Protein AF-A0AA38MMM5-F1 (afdb_monomer_lite)

Sequence (116 aa):
MSHIYIGNVELNVRCEDLVDYLKGRFPNEEVIIKAPPKRENAKSKAFQISVANELYTSLMKEEIWPTSIIIKKFHFLSEKKKETISGGNTQMNKTQQKETALSQFITKTQEASEAN

Radius of gyration: 29.25 Å; chains: 1; bounding box: 35×91×45 Å

pLDDT: mean 70.12, std 17.58, range [37.56, 90.44]

Structure (mmCIF, N/CA/C/O backbone):
data_AF-A0AA38MMM5-F1
#
_entry.id   AF-A0AA38MMM5-F1
#
loop_
_atom_site.group_PDB
_atom_site.id
_atom_site.type_symbol
_atom_site.label_atom_id
_atom_site.label_alt_id
_atom_site.label_comp_id
_atom_site.label_asym_id
_atom_site.label_entity_id
_atom_site.label_seq_id
_atom_site.pdbx_PDB_ins_code
_atom_site.Cartn_x
_atom_site.Cartn_y
_atom_site.Cartn_z
_atom_site.occupancy
_atom_site.B_iso_or_equiv
_atom_site.auth_seq_id
_atom_site.auth_comp_id
_atom_site.auth_asym_id
_atom_site.auth_atom_id
_atom_site.pdbx_PDB_model_num
ATOM 1 N N . MET A 1 1 ? -8.631 13.369 3.833 1.00 69.75 1 MET A N 1
ATOM 2 C CA . MET A 1 1 ? -8.111 12.231 3.066 1.00 69.75 1 MET A CA 1
ATOM 3 C C . MET A 1 1 ? -6.612 12.374 3.077 1.00 69.75 1 MET A C 1
ATOM 5 O O . MET A 1 1 ? -6.107 13.405 2.641 1.00 69.75 1 MET A O 1
ATOM 9 N N . SER A 1 2 ? -5.941 11.412 3.688 1.00 81.19 2 SER A N 1
ATOM 10 C CA . SER A 1 2 ? -4.491 11.412 3.829 1.00 81.19 2 SER A CA 1
ATOM 11 C C . SER A 1 2 ? -3.883 10.562 2.725 1.00 81.19 2 SER A C 1
ATOM 13 O O . SER A 1 2 ? -4.493 9.585 2.289 1.00 81.19 2 SER A O 1
ATOM 15 N N . HIS A 1 3 ? -2.685 10.931 2.276 1.00 84.06 3 HIS A N 1
ATOM 16 C CA . HIS A 1 3 ? -1.968 10.210 1.230 1.00 84.06 3 HIS A CA 1
ATOM 17 C C . HIS A 1 3 ? -0.690 9.586 1.785 1.00 84.06 3 HIS A C 1
ATOM 19 O O . HIS A 1 3 ? 0.069 10.245 2.492 1.00 84.06 3 HIS A O 1
ATOM 25 N N . ILE A 1 4 ? -0.442 8.329 1.427 1.00 84.38 4 ILE A N 1
ATOM 26 C CA . ILE A 1 4 ? 0.778 7.587 1.747 1.00 84.38 4 ILE A CA 1
ATOM 27 C C . ILE A 1 4 ? 1.433 7.175 0.435 1.00 84.38 4 ILE A C 1
ATOM 29 O O . ILE A 1 4 ? 0.761 6.692 -0.476 1.00 84.38 4 ILE A O 1
ATOM 33 N N . TYR A 1 5 ? 2.747 7.359 0.340 1.00 85.50 5 TYR A N 1
ATOM 34 C CA . TYR A 1 5 ? 3.531 6.885 -0.792 1.00 85.50 5 TYR A CA 1
ATOM 35 C C . TYR A 1 5 ? 4.328 5.654 -0.382 1.00 85.50 5 TYR A C 1
ATOM 37 O O . TYR A 1 5 ? 5.239 5.729 0.444 1.00 85.50 5 TYR A O 1
ATOM 45 N N . ILE A 1 6 ? 4.000 4.521 -0.993 1.00 84.69 6 ILE A N 1
ATOM 46 C CA . ILE A 1 6 ? 4.774 3.292 -0.851 1.00 84.69 6 ILE A CA 1
ATOM 47 C C . ILE A 1 6 ? 5.708 3.149 -2.051 1.00 84.69 6 ILE A C 1
ATOM 49 O O . ILE A 1 6 ? 5.311 3.358 -3.197 1.00 84.69 6 ILE A O 1
ATOM 53 N N . GLY A 1 7 ? 6.975 2.857 -1.784 1.00 79.62 7 GLY A N 1
ATOM 54 C CA . GLY A 1 7 ? 8.015 2.648 -2.782 1.00 79.62 7 GLY A CA 1
ATOM 55 C C . GLY A 1 7 ? 8.658 1.275 -2.638 1.00 79.62 7 GLY A C 1
ATOM 56 O O . GLY A 1 7 ? 8.396 0.544 -1.686 1.00 79.62 7 GLY A O 1
ATOM 57 N N . ASN A 1 8 ? 9.534 0.949 -3.588 1.00 77.94 8 ASN A N 1
ATOM 58 C CA . ASN A 1 8 ? 10.228 -0.339 -3.650 1.00 77.94 8 ASN A CA 1
ATOM 59 C C . ASN A 1 8 ? 9.309 -1.554 -3.845 1.00 77.94 8 ASN A C 1
ATOM 61 O O . ASN A 1 8 ? 9.660 -2.669 -3.483 1.00 77.94 8 ASN A O 1
ATOM 65 N N . VAL A 1 9 ? 8.142 -1.347 -4.450 1.00 79.50 9 VAL A N 1
ATOM 66 C CA . VAL A 1 9 ? 7.241 -2.449 -4.777 1.00 79.50 9 VAL A CA 1
ATOM 67 C C . VAL A 1 9 ? 7.715 -3.120 -6.068 1.00 79.50 9 VAL A C 1
ATOM 69 O O . VAL A 1 9 ? 8.155 -2.434 -7.004 1.00 79.50 9 VAL A O 1
ATOM 72 N N . GLU A 1 10 ? 7.642 -4.452 -6.116 1.00 78.81 10 GLU A N 1
ATOM 73 C CA . GLU A 1 10 ? 8.015 -5.235 -7.295 1.00 78.81 10 GLU A CA 1
ATOM 74 C C . GLU A 1 10 ? 7.249 -4.791 -8.555 1.00 78.81 10 GLU A C 1
ATOM 76 O O . GLU A 1 10 ? 6.130 -4.273 -8.509 1.00 78.81 10 GLU A O 1
ATOM 81 N N . LEU A 1 11 ? 7.871 -4.979 -9.722 1.00 76.38 11 LEU A N 1
ATOM 82 C CA . LEU A 1 11 ? 7.337 -4.494 -10.998 1.00 76.38 11 LEU A CA 1
ATOM 83 C C . LEU A 1 11 ? 6.101 -5.269 -11.487 1.00 76.38 11 LEU A C 1
ATOM 85 O O . LEU A 1 11 ? 5.357 -4.751 -12.319 1.00 76.38 11 LEU A O 1
ATOM 89 N N . ASN A 1 12 ? 5.888 -6.489 -11.007 1.00 82.19 12 ASN A N 1
ATOM 90 C CA . ASN A 1 12 ? 4.728 -7.338 -11.302 1.00 82.19 12 ASN A CA 1
ATOM 91 C C . ASN A 1 12 ? 3.490 -6.958 -10.472 1.00 82.19 12 ASN A C 1
ATOM 93 O O . ASN A 1 12 ? 2.379 -7.172 -10.946 1.00 82.19 12 ASN A O 1
ATOM 97 N N . VAL A 1 13 ? 3.666 -6.350 -9.295 1.00 82.44 13 VAL A N 1
ATOM 98 C CA . VAL A 1 13 ? 2.556 -5.951 -8.422 1.00 82.44 13 VAL A CA 1
ATOM 99 C C . VAL A 1 13 ? 1.693 -4.908 -9.124 1.00 82.44 13 VAL A C 1
ATOM 101 O O . VAL A 1 13 ? 2.190 -3.937 -9.728 1.00 82.44 13 VAL A O 1
ATOM 104 N N . ARG A 1 14 ? 0.383 -5.132 -9.056 1.00 85.56 14 ARG A N 1
ATOM 105 C CA . ARG A 1 14 ? -0.652 -4.264 -9.606 1.00 85.56 14 ARG A CA 1
ATOM 106 C C . ARG A 1 14 ? -1.386 -3.525 -8.487 1.00 85.56 14 ARG A C 1
ATOM 108 O O . ARG A 1 14 ? -1.226 -3.822 -7.304 1.00 85.56 14 ARG A O 1
ATOM 115 N N . CYS A 1 15 ? -2.183 -2.528 -8.867 1.00 87.00 15 CYS A N 1
ATOM 116 C CA . CYS A 1 15 ? -2.981 -1.771 -7.904 1.00 87.00 15 CYS A CA 1
ATOM 117 C C . CYS A 1 15 ? -3.991 -2.673 -7.186 1.00 87.00 15 CYS A C 1
ATOM 119 O O . CYS A 1 15 ? -4.203 -2.500 -5.992 1.00 87.00 15 CYS A O 1
ATOM 121 N N . GLU A 1 16 ? -4.587 -3.630 -7.901 1.00 88.81 16 GLU A N 1
ATOM 122 C CA . GLU A 1 16 ? -5.596 -4.554 -7.380 1.00 88.81 16 GLU A CA 1
ATOM 123 C C . GLU A 1 16 ? -5.029 -5.406 -6.245 1.00 88.81 16 GLU A C 1
ATOM 125 O O . GLU A 1 16 ? -5.650 -5.510 -5.195 1.00 88.81 16 GLU A O 1
ATOM 130 N N . ASP A 1 17 ? -3.805 -5.910 -6.407 1.00 88.69 17 ASP A N 1
ATOM 131 C CA . ASP A 1 17 ? -3.168 -6.777 -5.413 1.00 88.69 17 ASP A CA 1
ATOM 132 C C . ASP A 1 17 ? -2.950 -6.026 -4.079 1.00 88.69 17 ASP A C 1
ATOM 134 O O . ASP A 1 17 ? -3.119 -6.579 -2.992 1.00 88.69 17 ASP A O 1
ATOM 138 N N . LEU A 1 18 ? -2.635 -4.725 -4.150 1.00 86.88 18 LEU A N 1
ATOM 139 C CA . LEU A 1 18 ? -2.533 -3.849 -2.978 1.00 86.88 18 LEU A CA 1
ATOM 140 C C . LEU A 1 18 ? -3.903 -3.487 -2.385 1.00 86.88 18 LEU A C 1
ATOM 142 O O . LEU A 1 18 ? -4.016 -3.345 -1.166 1.00 86.88 18 LEU A O 1
ATOM 146 N N . VAL A 1 19 ? -4.935 -3.325 -3.218 1.00 89.31 19 VAL A N 1
ATOM 147 C CA . VAL A 1 19 ? -6.309 -3.088 -2.749 1.00 89.31 19 VAL A CA 1
ATOM 148 C C . VAL A 1 19 ? -6.813 -4.307 -1.986 1.00 89.31 19 VAL A C 1
ATOM 150 O O . VAL A 1 19 ? -7.309 -4.147 -0.874 1.00 89.31 19 VAL A O 1
ATOM 153 N N . ASP A 1 20 ? -6.641 -5.506 -2.537 1.00 90.31 20 ASP A N 1
ATOM 154 C CA . ASP A 1 20 ? -7.069 -6.759 -1.914 1.00 90.31 20 ASP A CA 1
ATOM 155 C C . ASP A 1 20 ? -6.340 -6.995 -0.588 1.00 90.31 20 ASP A C 1
ATOM 157 O O . ASP A 1 20 ? -6.966 -7.322 0.422 1.00 90.31 20 ASP A O 1
ATOM 161 N N . TYR A 1 21 ? -5.032 -6.722 -0.550 1.00 90.06 21 TYR A N 1
ATOM 162 C CA . TYR A 1 21 ? -4.240 -6.780 0.677 1.00 90.06 21 TYR A CA 1
ATOM 163 C C . TYR A 1 21 ? -4.774 -5.850 1.775 1.00 90.06 21 TYR A C 1
ATOM 165 O O . TYR A 1 21 ? -4.923 -6.259 2.930 1.00 90.06 21 TYR A O 1
ATOM 173 N N . LEU A 1 22 ? -5.072 -4.593 1.429 1.00 89.06 22 LEU A N 1
ATOM 174 C CA . LEU A 1 22 ? -5.560 -3.608 2.394 1.00 89.06 22 LEU A CA 1
ATOM 175 C C . LEU A 1 22 ? -7.003 -3.881 2.814 1.00 89.06 22 LEU A C 1
ATOM 177 O O . LEU A 1 22 ? -7.299 -3.783 4.001 1.00 89.06 22 LEU A O 1
ATOM 181 N N . LYS A 1 23 ? -7.872 -4.301 1.891 1.00 89.88 23 LYS A N 1
ATOM 182 C CA . LYS A 1 23 ? -9.245 -4.718 2.207 1.00 89.88 23 LYS A CA 1
ATOM 183 C C . LYS A 1 23 ? -9.288 -5.958 3.095 1.00 89.88 23 LYS A C 1
ATOM 185 O O . LYS A 1 23 ? -10.150 -6.042 3.961 1.00 89.88 23 LYS A O 1
ATOM 190 N N . GLY A 1 24 ? -8.341 -6.885 2.944 1.00 89.12 24 GLY A N 1
ATOM 191 C CA . GLY A 1 24 ? -8.232 -8.053 3.820 1.00 89.12 24 GLY A CA 1
ATOM 192 C C . GLY A 1 24 ? -7.960 -7.699 5.286 1.00 89.12 24 GLY A C 1
ATOM 193 O O . GLY A 1 24 ? -8.327 -8.458 6.178 1.00 89.12 24 GLY A O 1
ATOM 194 N N . ARG A 1 25 ? -7.347 -6.540 5.555 1.00 89.00 25 ARG A N 1
ATOM 195 C CA . ARG A 1 25 ? -7.047 -6.065 6.918 1.00 89.00 25 ARG A CA 1
ATOM 196 C C . ARG A 1 25 ? -7.988 -4.982 7.418 1.00 89.00 25 ARG A C 1
ATOM 198 O O . ARG A 1 25 ? -8.242 -4.907 8.615 1.00 89.00 25 ARG A O 1
ATOM 205 N N . PHE A 1 26 ? -8.496 -4.161 6.510 1.00 89.69 26 PHE A N 1
ATOM 206 C CA . PHE A 1 26 ? -9.378 -3.036 6.789 1.00 89.69 26 PHE A CA 1
ATOM 207 C C . PHE A 1 26 ? -10.613 -3.119 5.878 1.00 89.69 26 PHE A C 1
ATOM 209 O O . PHE A 1 26 ? -10.766 -2.312 4.961 1.00 89.69 26 PHE A O 1
ATOM 216 N N . PRO A 1 27 ? -11.499 -4.111 6.085 1.00 87.50 27 PRO A N 1
ATOM 217 C CA . PRO A 1 27 ? -12.595 -4.406 5.156 1.00 87.50 27 PRO A CA 1
ATOM 218 C C . PRO A 1 27 ? -13.653 -3.301 5.073 1.00 87.50 27 PRO A C 1
ATOM 220 O O . PRO A 1 27 ? -14.345 -3.195 4.064 1.00 87.50 27 PRO A O 1
ATOM 223 N N . ASN A 1 28 ? -13.766 -2.473 6.114 1.00 89.56 28 ASN A N 1
ATOM 224 C CA . ASN A 1 28 ? -14.756 -1.398 6.205 1.00 89.56 28 ASN A CA 1
ATOM 225 C C . ASN A 1 28 ? -14.221 -0.037 5.731 1.00 89.56 28 ASN A C 1
ATOM 227 O O . ASN A 1 28 ? -14.947 0.950 5.782 1.00 89.56 28 ASN A O 1
ATOM 231 N N . GLU A 1 29 ? -12.961 0.030 5.296 1.00 86.88 29 GLU A N 1
ATOM 232 C CA . GLU A 1 29 ? -12.297 1.290 4.971 1.00 86.88 29 GLU A CA 1
ATOM 233 C C . GLU A 1 29 ? -12.284 1.562 3.466 1.00 86.88 29 GLU A C 1
ATOM 235 O O . GLU A 1 29 ? -12.047 0.676 2.639 1.00 86.88 29 GLU A O 1
ATOM 240 N N . GLU A 1 30 ? -12.483 2.828 3.099 1.00 86.75 30 GLU A N 1
ATOM 241 C CA . GLU A 1 30 ? -12.333 3.272 1.717 1.00 86.75 30 GLU A CA 1
ATOM 242 C C . GLU A 1 30 ? -10.849 3.501 1.398 1.00 86.75 30 GLU A C 1
ATOM 244 O O . GLU A 1 30 ? -10.185 4.381 1.956 1.00 86.75 30 GLU A O 1
ATOM 249 N N . VAL A 1 31 ? -10.324 2.702 0.466 1.00 88.31 31 VAL A N 1
ATOM 250 C CA . VAL A 1 31 ? -8.924 2.747 0.036 1.00 88.31 31 VAL A CA 1
ATOM 251 C C . VAL A 1 31 ? -8.859 3.022 -1.461 1.00 88.31 31 VAL A C 1
ATOM 253 O O . VAL A 1 31 ? -9.360 2.241 -2.269 1.00 88.31 31 VAL A O 1
ATOM 256 N N . ILE A 1 32 ? -8.186 4.110 -1.840 1.00 89.31 32 ILE A N 1
ATOM 257 C CA . ILE A 1 32 ? -7.953 4.469 -3.244 1.00 89.31 32 ILE A CA 1
ATOM 258 C C . ILE A 1 32 ? -6.460 4.383 -3.541 1.00 89.31 32 ILE A C 1
ATOM 260 O O . ILE A 1 32 ? -5.669 5.144 -2.983 1.00 89.31 32 ILE A O 1
ATOM 264 N N . ILE A 1 33 ? -6.072 3.503 -4.464 1.00 90.44 33 ILE A N 1
ATOM 265 C CA . ILE A 1 33 ? -4.672 3.306 -4.859 1.00 90.44 33 ILE A CA 1
ATOM 266 C C . ILE A 1 33 ? -4.458 3.810 -6.281 1.00 90.44 33 ILE A C 1
ATOM 268 O O . ILE A 1 33 ? -5.220 3.497 -7.192 1.00 90.44 33 ILE A O 1
ATOM 272 N N . LYS A 1 34 ? -3.398 4.592 -6.475 1.00 89.31 34 LYS A N 1
A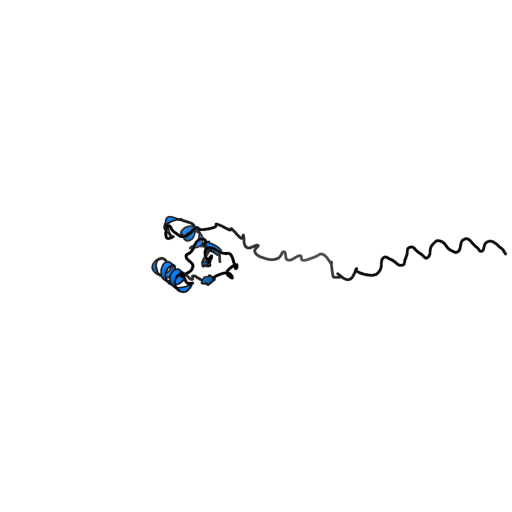TOM 273 C CA . LYS A 1 34 ? -2.964 5.096 -7.778 1.00 89.31 34 LYS A CA 1
ATOM 274 C C . LYS A 1 34 ? -1.504 4.735 -8.003 1.00 89.31 34 LYS A C 1
ATOM 276 O O . LYS A 1 34 ? -0.658 5.018 -7.158 1.00 89.31 34 LYS A O 1
ATOM 281 N N . ALA A 1 35 ? -1.200 4.152 -9.156 1.00 86.19 35 ALA A N 1
ATOM 282 C CA . ALA A 1 35 ? 0.171 3.983 -9.615 1.00 86.19 35 ALA A CA 1
ATOM 283 C C . ALA A 1 35 ? 0.613 5.270 -10.341 1.00 86.19 35 ALA A C 1
ATOM 285 O O . ALA A 1 35 ? 0.100 5.547 -11.428 1.00 86.19 35 ALA A O 1
ATOM 286 N N . PRO A 1 36 ? 1.516 6.092 -9.774 1.00 82.00 36 PRO A N 1
ATOM 287 C CA . PRO A 1 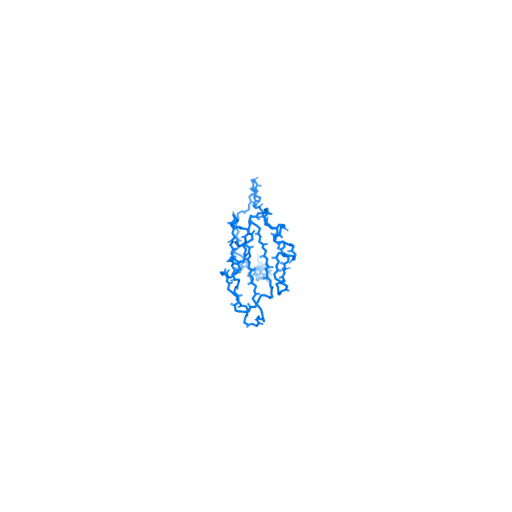36 ? 2.145 7.178 -10.514 1.00 82.00 36 PRO A CA 1
ATOM 288 C C . PRO A 1 36 ? 2.852 6.663 -11.780 1.00 82.00 36 PRO A C 1
ATOM 290 O O . PRO A 1 36 ? 3.282 5.505 -11.824 1.00 82.00 36 PRO A O 1
ATOM 293 N N . PRO A 1 37 ? 3.007 7.518 -12.808 1.00 78.56 37 PRO A N 1
ATOM 294 C CA . PRO A 1 37 ? 3.659 7.136 -14.053 1.00 78.56 37 PRO A CA 1
ATOM 295 C C . PRO A 1 37 ? 5.068 6.605 -13.781 1.00 78.56 37 PRO A C 1
ATOM 297 O O . PRO A 1 37 ? 5.869 7.221 -13.068 1.00 78.56 37 PRO A O 1
ATOM 300 N N . LYS A 1 38 ? 5.366 5.433 -14.351 1.00 70.12 38 LYS A N 1
ATOM 301 C CA . LYS A 1 38 ? 6.680 4.805 -14.231 1.00 70.12 38 LYS A CA 1
ATOM 302 C C . LYS A 1 38 ? 7.714 5.714 -14.897 1.00 70.12 38 LYS A C 1
ATOM 304 O O . LYS A 1 38 ? 7.572 6.067 -16.062 1.00 70.12 38 LYS A O 1
ATOM 309 N N . ARG A 1 39 ? 8.777 6.067 -14.170 1.00 71.62 39 ARG A N 1
ATOM 310 C CA . ARG A 1 39 ? 9.961 6.677 -14.791 1.00 71.62 39 ARG A CA 1
ATOM 311 C C . ARG A 1 39 ? 10.697 5.599 -15.583 1.00 71.62 39 ARG A C 1
ATOM 313 O O . ARG A 1 39 ? 10.852 4.491 -15.075 1.00 71.62 39 ARG A O 1
ATOM 320 N N . GLU A 1 40 ? 11.179 5.929 -16.777 1.00 72.38 40 GLU A N 1
ATOM 321 C CA . GLU A 1 40 ? 11.822 4.985 -17.710 1.00 72.38 40 GLU A CA 1
ATOM 322 C C . GLU A 1 40 ? 12.916 4.126 -17.042 1.00 72.38 40 GLU A C 1
ATOM 324 O O . GLU A 1 40 ? 12.974 2.917 -17.240 1.00 72.38 40 GLU A O 1
ATOM 329 N N . ASN A 1 41 ? 13.679 4.727 -16.121 1.00 76.31 41 ASN A N 1
ATOM 330 C CA . ASN A 1 41 ? 14.800 4.094 -15.414 1.00 76.31 41 ASN A CA 1
ATOM 331 C C . ASN A 1 41 ? 14.461 3.560 -14.006 1.00 76.31 41 ASN A C 1
ATOM 333 O O . ASN A 1 41 ? 15.359 3.296 -13.203 1.00 76.31 41 ASN A O 1
ATOM 337 N N . ALA A 1 42 ? 13.182 3.453 -13.641 1.00 74.75 42 ALA A N 1
ATOM 338 C CA . ALA A 1 42 ? 12.800 3.015 -12.301 1.00 74.75 42 ALA A CA 1
ATOM 339 C C . ALA A 1 42 ? 12.978 1.496 -12.126 1.00 74.75 42 ALA A C 1
ATOM 341 O O . ALA A 1 42 ? 12.322 0.700 -12.801 1.00 74.75 42 ALA A O 1
ATOM 342 N N . LYS A 1 43 ? 13.822 1.102 -11.159 1.00 77.81 43 LYS A N 1
ATOM 343 C CA . LYS A 1 43 ? 14.029 -0.300 -10.742 1.00 77.81 43 LYS A CA 1
ATOM 344 C C . LYS A 1 43 ? 12.857 -0.883 -9.940 1.00 77.81 43 LYS A C 1
ATOM 346 O O . LYS A 1 43 ? 12.796 -2.088 -9.742 1.00 77.81 43 LYS A O 1
ATOM 351 N N . SER A 1 44 ? 11.936 -0.040 -9.482 1.00 75.25 44 SER A N 1
ATOM 352 C CA . SER A 1 44 ? 10.766 -0.432 -8.697 1.00 75.25 44 SER A CA 1
ATOM 353 C C . SER A 1 44 ? 9.579 0.485 -8.981 1.00 75.25 44 SER A C 1
ATOM 355 O O . SER A 1 44 ? 9.739 1.584 -9.525 1.00 75.25 44 SER A O 1
ATOM 357 N N . LYS A 1 45 ? 8.375 0.021 -8.635 1.00 79.75 45 LYS A N 1
ATOM 358 C CA . LYS A 1 45 ? 7.158 0.832 -8.692 1.00 79.75 45 LYS A CA 1
ATOM 359 C C . LYS A 1 45 ? 6.945 1.566 -7.372 1.00 79.75 45 LYS A C 1
ATOM 361 O O . LYS A 1 45 ? 7.386 1.138 -6.303 1.00 79.75 45 LYS A O 1
ATOM 366 N N . ALA A 1 46 ? 6.241 2.683 -7.477 1.00 84.25 46 ALA A N 1
ATOM 367 C CA . ALA A 1 46 ? 5.662 3.372 -6.341 1.00 84.25 46 ALA A CA 1
ATOM 368 C C . ALA A 1 46 ? 4.143 3.385 -6.497 1.00 84.25 46 ALA A C 1
ATOM 370 O O . ALA A 1 46 ? 3.646 3.351 -7.623 1.00 84.25 46 ALA A O 1
ATOM 371 N N . PHE A 1 47 ? 3.430 3.467 -5.379 1.00 87.81 47 PHE A N 1
ATOM 372 C CA . PHE A 1 47 ? 1.984 3.644 -5.342 1.00 87.81 47 PHE A CA 1
ATOM 373 C C . PHE A 1 47 ? 1.631 4.758 -4.362 1.00 87.81 47 PHE A C 1
ATOM 375 O O . PHE A 1 47 ? 2.244 4.899 -3.304 1.00 87.81 47 PHE A O 1
ATOM 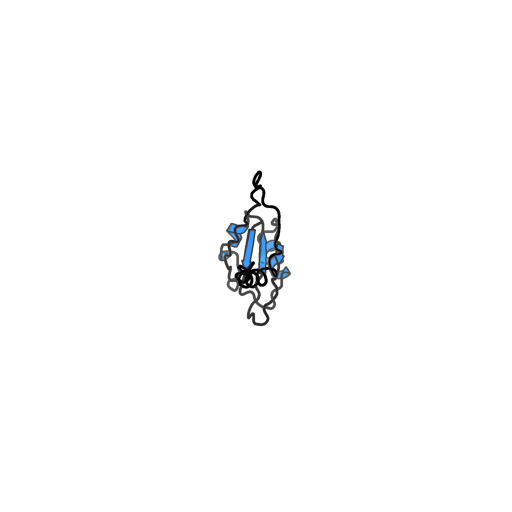382 N N . GLN A 1 48 ? 0.634 5.550 -4.732 1.00 89.50 48 GLN A N 1
ATOM 383 C CA . GLN A 1 48 ? -0.006 6.527 -3.869 1.00 89.50 48 GLN A CA 1
ATOM 384 C C . GLN A 1 48 ? -1.304 5.924 -3.340 1.00 89.50 48 GLN A C 1
ATOM 386 O O . GLN A 1 48 ? -2.182 5.553 -4.117 1.00 89.50 48 GLN A O 1
ATOM 391 N N . ILE A 1 49 ? -1.435 5.859 -2.023 1.00 89.06 49 ILE A N 1
ATOM 392 C CA . ILE A 1 49 ? -2.586 5.289 -1.328 1.00 89.06 49 ILE A CA 1
ATOM 393 C C . ILE A 1 49 ? -3.301 6.426 -0.610 1.00 89.06 49 ILE A C 1
ATOM 395 O O . ILE A 1 49 ? -2.689 7.150 0.170 1.00 89.06 49 ILE A O 1
ATOM 399 N N . SER A 1 50 ? -4.583 6.609 -0.903 1.00 89.38 50 SER A N 1
ATOM 400 C CA . SER A 1 50 ? -5.435 7.624 -0.286 1.00 89.38 50 SER A CA 1
ATOM 401 C C . SER A 1 50 ? -6.429 6.938 0.635 1.00 89.38 50 SER A C 1
ATOM 403 O O . SER A 1 50 ? -7.157 6.052 0.189 1.00 89.38 50 SER A O 1
ATOM 405 N N . VAL A 1 51 ? -6.438 7.348 1.900 1.00 88.38 51 VAL A N 1
ATOM 406 C CA . VAL A 1 51 ? -7.237 6.728 2.965 1.00 88.38 51 VAL A CA 1
ATOM 407 C C . VAL A 1 51 ? -7.898 7.774 3.858 1.00 88.38 51 VAL A C 1
ATOM 409 O O . VAL A 1 51 ? -7.542 8.964 3.835 1.00 88.38 51 VAL A O 1
ATOM 412 N N . ALA A 1 52 ? -8.851 7.324 4.673 1.00 87.38 52 ALA A N 1
ATOM 413 C CA . ALA A 1 52 ? -9.369 8.097 5.792 1.00 87.38 52 ALA A CA 1
ATOM 414 C C . ALA A 1 52 ? -8.239 8.491 6.762 1.00 87.38 52 ALA A C 1
ATOM 416 O O . ALA A 1 52 ? -7.232 7.794 6.911 1.00 87.38 52 ALA A O 1
ATOM 417 N N . ASN A 1 53 ? -8.397 9.635 7.430 1.00 83.94 53 ASN A N 1
ATOM 418 C CA . ASN A 1 53 ? -7.369 10.149 8.338 1.00 83.94 53 ASN A CA 1
ATOM 419 C C . ASN A 1 53 ? -7.137 9.215 9.542 1.00 83.94 53 ASN A C 1
ATOM 421 O O . ASN A 1 53 ? -6.027 9.166 10.060 1.00 83.94 53 ASN A O 1
ATOM 425 N N . GLU A 1 54 ? -8.159 8.467 9.958 1.00 85.25 54 GLU A N 1
ATOM 426 C CA . GLU A 1 54 ? -8.095 7.508 11.069 1.00 85.25 54 GLU A CA 1
ATOM 427 C C . GLU A 1 54 ? -7.183 6.320 10.736 1.00 85.25 54 GLU A C 1
ATOM 429 O O . GLU A 1 54 ? -6.367 5.897 11.556 1.00 85.25 54 GLU A O 1
ATOM 434 N N . LEU A 1 55 ? -7.236 5.848 9.487 1.00 85.56 55 LEU A N 1
ATOM 435 C CA . LEU A 1 55 ? -6.429 4.729 9.010 1.00 85.56 55 LEU A CA 1
ATOM 436 C C . LEU A 1 55 ? -4.969 5.122 8.725 1.00 85.56 55 LEU A C 1
ATOM 438 O O . LEU A 1 55 ? -4.074 4.275 8.751 1.00 85.56 55 LEU A O 1
ATOM 442 N N . TYR A 1 56 ? -4.706 6.410 8.487 1.00 85.44 56 TYR A N 1
ATOM 443 C CA . TYR A 1 56 ? -3.374 6.919 8.154 1.00 85.44 56 TYR A CA 1
ATOM 444 C C . TYR A 1 56 ? -2.314 6.514 9.183 1.00 85.44 56 TYR A C 1
ATOM 446 O O . TYR A 1 56 ? -1.276 5.966 8.818 1.00 85.44 56 TYR A O 1
ATOM 454 N N . THR A 1 57 ? -2.579 6.740 10.471 1.00 84.25 57 THR A N 1
ATOM 455 C CA . THR A 1 57 ? -1.621 6.443 11.546 1.00 84.25 57 THR A CA 1
ATOM 456 C C . THR A 1 57 ? -1.320 4.949 11.633 1.00 84.25 57 THR A C 1
ATOM 458 O O . THR A 1 57 ? -0.174 4.566 11.865 1.00 84.25 57 THR A O 1
ATOM 461 N N . SER A 1 58 ? -2.322 4.101 11.391 1.00 87.50 58 SER A N 1
ATOM 462 C CA . SER A 1 58 ? -2.160 2.646 11.362 1.00 87.50 58 SER A CA 1
ATOM 463 C C . SER A 1 58 ? -1.277 2.212 10.194 1.00 87.50 58 SER A C 1
ATOM 465 O O . SER A 1 58 ? -0.313 1.481 10.391 1.00 87.50 58 SER A O 1
ATOM 467 N N . LEU A 1 59 ? -1.530 2.733 8.991 1.00 85.75 59 LEU A N 1
ATOM 468 C CA . LEU A 1 59 ? -0.740 2.419 7.797 1.00 85.75 59 LEU A CA 1
ATOM 469 C C . LEU A 1 59 ? 0.686 2.982 7.829 1.00 85.75 59 LEU A C 1
ATOM 471 O O . LEU A 1 59 ? 1.506 2.605 7.001 1.00 85.75 59 LEU A O 1
ATOM 475 N N . MET A 1 60 ? 1.014 3.867 8.766 1.00 83.06 60 MET A N 1
ATOM 476 C CA . MET A 1 60 ? 2.374 4.389 8.935 1.00 83.06 60 MET A CA 1
ATOM 477 C C . MET A 1 60 ? 3.278 3.469 9.764 1.00 83.06 60 MET A C 1
ATOM 479 O O . MET A 1 60 ? 4.476 3.752 9.890 1.00 83.06 60 MET A O 1
ATOM 483 N N . LYS A 1 61 ? 2.720 2.394 10.332 1.00 84.69 61 LYS A N 1
ATOM 484 C CA . LYS A 1 61 ? 3.461 1.375 11.073 1.00 84.69 61 LYS A CA 1
ATOM 485 C C . LYS A 1 61 ? 4.002 0.313 10.114 1.00 84.69 61 LYS A C 1
ATOM 487 O O . LYS A 1 61 ? 3.259 -0.223 9.295 1.00 84.69 61 LYS A O 1
ATOM 492 N N . GLU A 1 62 ? 5.290 -0.006 10.226 1.00 78.69 62 GLU A N 1
ATOM 493 C CA . GLU A 1 62 ? 5.973 -0.954 9.327 1.00 78.69 62 GLU A CA 1
ATOM 494 C C . GLU A 1 62 ? 5.402 -2.378 9.411 1.00 78.69 62 GLU A C 1
ATOM 496 O O . GLU A 1 62 ? 5.346 -3.078 8.409 1.00 78.69 62 GLU A O 1
ATOM 501 N N . GLU A 1 63 ? 4.869 -2.765 10.572 1.00 85.00 63 GLU A N 1
ATOM 502 C CA . GLU A 1 63 ? 4.174 -4.040 10.820 1.00 85.00 63 GLU A CA 1
ATOM 503 C C . GLU A 1 63 ? 2.950 -4.284 9.915 1.00 85.00 63 GLU A C 1
ATOM 505 O O . GLU A 1 63 ? 2.545 -5.429 9.703 1.00 85.00 63 GLU A O 1
ATOM 510 N N . ILE A 1 64 ? 2.371 -3.226 9.336 1.00 85.94 64 ILE A N 1
ATOM 511 C CA . ILE A 1 64 ? 1.240 -3.328 8.405 1.00 85.94 64 ILE A CA 1
ATOM 512 C C . ILE A 1 64 ? 1.703 -3.594 6.968 1.00 85.94 64 ILE A C 1
ATOM 514 O O . ILE A 1 64 ? 0.875 -3.779 6.083 1.00 85.94 64 ILE A O 1
ATOM 518 N N . TRP A 1 65 ? 2.997 -3.666 6.678 1.00 85.62 65 TRP A N 1
ATOM 519 C CA . TRP A 1 65 ? 3.465 -3.861 5.307 1.00 85.62 65 TRP A CA 1
ATOM 520 C C . TRP A 1 65 ? 4.314 -5.121 5.173 1.00 85.62 65 TRP A C 1
ATOM 522 O O . TRP A 1 65 ? 4.973 -5.537 6.125 1.00 85.62 65 TRP A O 1
ATOM 532 N N . PRO A 1 66 ? 4.308 -5.769 3.996 1.00 81.81 66 PRO A N 1
ATOM 533 C CA . PRO A 1 66 ? 5.298 -6.787 3.686 1.00 81.81 66 PRO A CA 1
ATOM 534 C C . PRO A 1 66 ? 6.699 -6.174 3.776 1.00 81.81 66 PRO A C 1
ATOM 536 O O . PRO A 1 66 ? 6.899 -5.018 3.400 1.00 81.81 66 PRO A O 1
ATOM 539 N N . THR A 1 67 ? 7.684 -6.962 4.204 1.00 79.38 67 THR A N 1
ATOM 540 C CA . THR A 1 67 ? 9.079 -6.523 4.405 1.00 79.38 67 THR A CA 1
ATOM 541 C C . THR A 1 67 ? 9.746 -5.952 3.151 1.00 79.38 67 THR A C 1
ATOM 543 O O . THR A 1 67 ? 10.736 -5.232 3.250 1.00 79.38 67 THR A O 1
ATOM 546 N N . SER A 1 68 ? 9.212 -6.243 1.965 1.00 73.81 68 SER A N 1
ATOM 547 C CA . SER A 1 68 ? 9.682 -5.708 0.686 1.00 73.81 68 SER A CA 1
ATOM 548 C C . SER A 1 68 ? 9.252 -4.258 0.413 1.00 73.81 68 SER A C 1
ATOM 550 O O . SER A 1 68 ? 9.835 -3.609 -0.459 1.00 73.81 68 SER A O 1
ATOM 552 N N . ILE A 1 69 ? 8.266 -3.723 1.144 1.00 74.31 69 ILE A N 1
ATOM 553 C CA . ILE A 1 69 ? 7.672 -2.406 0.885 1.00 74.31 69 ILE A CA 1
ATOM 554 C C . ILE A 1 69 ? 8.309 -1.336 1.775 1.00 74.31 69 ILE A C 1
ATOM 556 O O . ILE A 1 69 ? 8.288 -1.426 2.998 1.00 74.31 69 ILE A O 1
ATOM 560 N N . ILE A 1 70 ? 8.816 -0.265 1.155 1.00 70.75 70 ILE A N 1
ATOM 561 C CA . ILE A 1 70 ? 9.365 0.892 1.872 1.00 70.75 70 ILE A CA 1
ATOM 562 C C . ILE A 1 70 ? 8.329 2.013 1.874 1.00 70.75 70 ILE A C 1
ATOM 564 O O . ILE A 1 70 ? 7.987 2.569 0.827 1.00 70.75 70 ILE A O 1
ATOM 568 N N . ILE A 1 71 ? 7.866 2.404 3.058 1.00 67.50 71 ILE A N 1
ATOM 569 C CA . ILE A 1 71 ? 6.948 3.533 3.221 1.00 67.50 71 ILE A CA 1
ATOM 570 C C . ILE A 1 71 ? 7.765 4.826 3.202 1.00 67.50 71 ILE A C 1
ATOM 572 O O . ILE A 1 71 ? 8.472 5.148 4.159 1.00 67.50 71 ILE A O 1
ATOM 576 N N . LYS A 1 72 ? 7.664 5.611 2.126 1.00 63.88 72 LYS A N 1
ATOM 577 C CA . LYS A 1 72 ? 8.236 6.960 2.116 1.00 63.88 72 LYS A CA 1
ATOM 578 C C . LYS A 1 72 ? 7.206 7.931 2.675 1.00 63.88 72 LYS A C 1
ATOM 580 O O . LYS A 1 72 ? 6.243 8.308 2.010 1.00 63.88 72 LYS A O 1
ATOM 585 N N . LYS A 1 73 ? 7.433 8.332 3.925 1.00 59.88 73 LYS A N 1
ATOM 586 C CA . LYS A 1 73 ? 6.613 9.296 4.664 1.00 59.88 73 LYS A CA 1
ATOM 587 C C . LYS A 1 73 ? 6.757 10.688 4.045 1.00 59.88 73 LYS A C 1
ATOM 589 O O . LYS A 1 73 ? 7.583 11.482 4.479 1.00 59.88 73 LYS A O 1
ATOM 594 N N . PHE A 1 74 ? 5.961 10.990 3.026 1.00 54.56 74 PHE A N 1
ATOM 595 C CA . PHE A 1 74 ? 5.783 12.361 2.560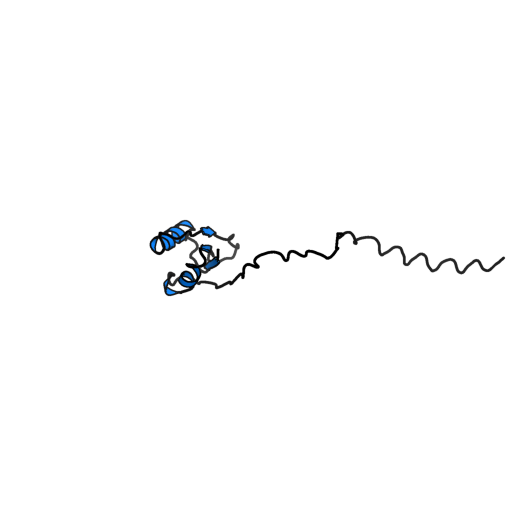 1.00 54.56 74 PHE A CA 1
ATOM 596 C C . PHE A 1 74 ? 4.518 12.925 3.202 1.00 54.56 74 PHE A C 1
ATOM 598 O O . PHE A 1 74 ? 3.410 12.657 2.742 1.00 54.56 74 PHE A O 1
ATOM 605 N N . HIS A 1 75 ? 4.678 13.708 4.271 1.00 49.34 75 HIS A N 1
ATOM 606 C CA . HIS A 1 75 ? 3.601 14.573 4.740 1.00 49.34 75 HIS A CA 1
ATOM 607 C C . HIS A 1 75 ? 3.455 15.722 3.744 1.00 49.34 75 HIS A C 1
ATOM 609 O O . HIS A 1 75 ? 4.076 16.772 3.885 1.00 49.34 75 HIS A O 1
ATOM 615 N N . PHE A 1 76 ? 2.612 15.531 2.735 1.00 49.38 76 PHE A N 1
ATOM 616 C CA . PHE A 1 76 ? 1.976 16.674 2.103 1.00 49.38 76 PHE A CA 1
ATOM 617 C C . PHE A 1 76 ? 0.902 17.130 3.081 1.00 49.38 76 PHE A C 1
ATOM 619 O O . PHE A 1 76 ? -0.212 16.605 3.087 1.00 49.38 76 PHE A O 1
ATOM 626 N N . LEU A 1 77 ? 1.266 18.051 3.977 1.00 46.72 77 LEU A N 1
ATOM 627 C CA . LEU A 1 77 ? 0.277 18.885 4.645 1.00 46.72 77 LEU A CA 1
ATOM 628 C C . LEU A 1 77 ? -0.586 19.460 3.526 1.00 46.72 77 LEU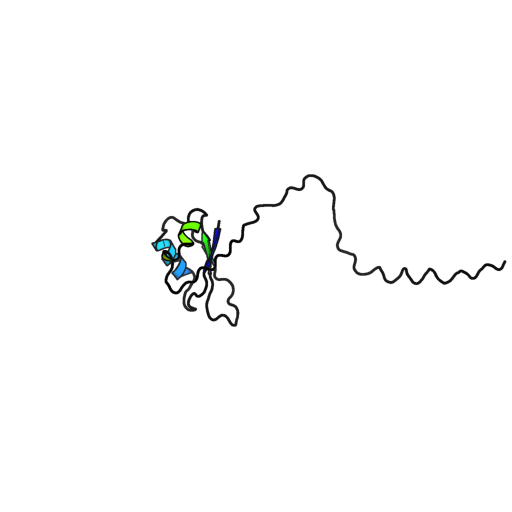 A C 1
ATOM 630 O O . LEU A 1 77 ? -0.121 20.267 2.726 1.00 46.72 77 LEU A O 1
ATOM 634 N N . SER A 1 78 ? -1.815 18.962 3.408 1.00 43.00 78 SER A N 1
ATOM 635 C CA . SER A 1 78 ? -2.811 19.601 2.570 1.00 43.00 78 SER A CA 1
ATOM 636 C C . SER A 1 78 ? -2.942 21.009 3.127 1.00 43.00 78 SER A C 1
ATOM 638 O O . SER A 1 78 ? -3.527 21.179 4.196 1.00 43.00 78 SER A O 1
ATOM 640 N N . GLU A 1 79 ? -2.394 22.005 2.435 1.00 45.59 79 GLU A N 1
ATOM 641 C CA . GLU A 1 79 ? -2.762 23.396 2.656 1.00 45.59 79 GLU A CA 1
ATOM 642 C C . GLU A 1 79 ? -4.268 23.476 2.411 1.00 45.59 79 GLU A C 1
ATOM 644 O O . GLU A 1 79 ? -4.770 23.506 1.283 1.00 45.59 79 GLU A O 1
ATOM 649 N N . LYS A 1 80 ? -5.036 23.361 3.494 1.00 44.84 80 LYS A N 1
ATOM 650 C CA . LYS A 1 80 ? -6.475 23.516 3.449 1.00 44.84 80 LYS A CA 1
ATOM 651 C C . LYS A 1 80 ? -6.724 25.003 3.231 1.00 44.84 80 LYS A C 1
ATOM 653 O O . LYS A 1 80 ? -6.664 25.780 4.167 1.00 44.84 80 LYS A O 1
ATOM 658 N N . LYS A 1 81 ? -7.080 25.312 1.984 1.00 42.81 81 LYS A N 1
ATOM 659 C CA . LYS A 1 81 ? -7.902 26.445 1.541 1.00 42.81 81 LYS A CA 1
ATOM 660 C C . LYS A 1 81 ? -7.351 27.847 1.822 1.00 42.81 81 LYS A C 1
ATOM 662 O O . LYS A 1 81 ? -7.453 28.356 2.927 1.00 42.81 81 LYS A O 1
ATOM 667 N N . LYS A 1 82 ? -6.977 28.490 0.708 1.00 46.22 82 LYS A N 1
ATOM 668 C CA . LYS A 1 82 ? -7.392 29.840 0.289 1.00 46.22 82 LYS A CA 1
ATOM 669 C C . LYS A 1 82 ? -7.770 30.761 1.450 1.00 46.22 82 LYS A C 1
ATOM 671 O O . LYS A 1 82 ? -8.913 30.733 1.905 1.00 46.22 82 LYS A O 1
ATOM 676 N N . GLU A 1 83 ? -6.843 31.637 1.819 1.00 39.16 83 GLU A N 1
ATOM 677 C CA . GLU A 1 83 ? -7.199 32.924 2.401 1.00 39.16 83 GLU A CA 1
ATOM 678 C C . GLU A 1 83 ? -8.278 33.572 1.525 1.00 39.16 83 GLU A C 1
ATOM 680 O O . GLU A 1 83 ? -8.060 33.909 0.358 1.00 39.16 83 GLU A O 1
ATOM 685 N N . THR A 1 84 ? -9.476 33.716 2.084 1.00 42.41 84 THR A N 1
ATOM 686 C CA . THR A 1 84 ? -10.413 34.736 1.637 1.00 42.41 84 THR A CA 1
ATOM 687 C C . THR A 1 84 ? -9.766 36.070 1.982 1.00 42.41 84 THR A C 1
ATOM 689 O O . THR A 1 84 ? -9.922 36.571 3.092 1.00 42.41 84 THR A O 1
ATOM 692 N N . ILE A 1 85 ? -9.015 36.638 1.042 1.00 51.19 85 ILE A N 1
ATOM 693 C CA . ILE A 1 85 ? -8.604 38.038 1.109 1.00 51.19 85 ILE A CA 1
ATOM 694 C C . ILE A 1 85 ? -9.857 38.861 0.784 1.00 51.19 85 ILE A C 1
ATOM 696 O O . ILE A 1 85 ? -10.127 39.206 -0.366 1.00 51.19 85 ILE A O 1
ATOM 700 N N . SER A 1 86 ? -10.699 39.111 1.787 1.00 50.41 86 SER A N 1
ATOM 701 C CA . SER A 1 86 ? -11.684 40.184 1.711 1.00 50.41 86 SER A CA 1
ATOM 702 C C . SER A 1 86 ? -10.957 41.493 1.997 1.00 50.41 86 SER A C 1
ATOM 704 O O . SER A 1 86 ? -10.704 41.825 3.153 1.00 50.41 86 SER A O 1
ATOM 706 N N . GLY A 1 87 ? -10.629 42.218 0.929 1.00 43.34 87 GLY A N 1
ATOM 707 C CA . GLY A 1 87 ? -10.134 43.592 0.991 1.00 43.34 87 GLY A CA 1
ATOM 708 C C . GLY A 1 87 ? -8.677 43.719 0.568 1.00 43.34 87 GLY A C 1
ATOM 709 O O . GLY A 1 87 ? -7.771 43.453 1.345 1.00 43.34 87 GLY A O 1
ATOM 710 N N . GLY A 1 88 ? -8.455 44.165 -0.668 1.00 37.56 88 GLY A N 1
ATOM 711 C CA . GLY A 1 88 ? -7.114 44.509 -1.135 1.00 37.56 88 GLY A CA 1
ATOM 712 C C . GLY A 1 88 ? -6.965 44.370 -2.639 1.00 37.56 88 GLY A C 1
ATOM 713 O O . GLY A 1 88 ? -6.444 43.383 -3.137 1.00 37.56 88 GLY A O 1
ATOM 714 N N . ASN A 1 89 ? -7.472 45.368 -3.348 1.00 49.78 89 ASN A N 1
ATOM 715 C CA . ASN A 1 89 ? -7.329 45.616 -4.776 1.00 49.78 89 ASN A CA 1
ATOM 716 C C . ASN A 1 89 ? -5.935 45.229 -5.332 1.00 49.78 89 ASN A C 1
ATOM 718 O O . ASN A 1 89 ? -4.953 45.897 -5.030 1.00 49.78 89 ASN A O 1
ATOM 722 N N . THR A 1 90 ? -5.824 44.193 -6.167 1.00 40.56 90 THR A N 1
ATOM 723 C CA . THR A 1 90 ? -4.733 44.075 -7.156 1.00 40.56 90 THR A CA 1
ATOM 724 C C . THR A 1 90 ? -5.229 43.249 -8.335 1.00 40.56 90 THR A C 1
ATOM 726 O O . THR A 1 90 ? -5.079 42.030 -8.412 1.00 40.56 90 THR A O 1
ATOM 729 N N . GLN A 1 91 ? -5.880 43.948 -9.255 1.00 44.91 91 GLN A N 1
ATOM 730 C CA . GLN A 1 91 ? -6.277 43.434 -10.550 1.00 44.91 91 GLN A CA 1
ATOM 731 C C . GLN A 1 91 ? -5.109 43.634 -11.534 1.00 44.91 91 GLN A C 1
ATOM 733 O O . GLN A 1 91 ? -4.687 44.755 -11.778 1.00 44.91 91 GLN A O 1
ATOM 738 N N . MET A 1 92 ? -4.597 42.514 -12.055 1.00 40.75 92 MET A N 1
ATOM 739 C CA . MET A 1 92 ? -4.103 42.298 -13.427 1.00 40.75 92 MET A CA 1
ATOM 740 C C . MET A 1 92 ? -3.147 43.329 -14.072 1.00 40.75 92 MET A C 1
ATOM 742 O O . MET A 1 92 ? -3.561 44.404 -14.481 1.00 40.75 92 MET A O 1
ATOM 746 N N . ASN A 1 93 ? -1.913 42.909 -14.387 1.00 43.25 93 ASN A N 1
ATOM 747 C CA . ASN A 1 93 ? -1.574 42.497 -15.763 1.00 43.25 93 ASN A CA 1
ATOM 748 C C . ASN A 1 93 ? -0.107 42.053 -15.897 1.00 43.25 93 ASN A C 1
ATOM 750 O O . ASN A 1 93 ? 0.828 42.840 -15.773 1.00 43.25 93 ASN A O 1
ATOM 754 N N . LYS A 1 94 ? 0.085 40.784 -16.274 1.00 48.38 94 LYS A N 1
ATOM 755 C CA . LYS A 1 94 ? 1.282 40.319 -16.982 1.00 48.38 94 LYS A CA 1
ATOM 756 C C . LYS A 1 94 ? 1.110 40.639 -18.469 1.00 48.38 94 LYS A C 1
ATOM 758 O O . LYS A 1 94 ? 0.707 39.766 -19.223 1.00 48.38 94 LYS A O 1
ATOM 763 N N . THR A 1 95 ? 1.464 41.859 -18.862 1.00 50.34 95 THR A N 1
ATOM 764 C CA . THR A 1 95 ? 1.908 42.170 -20.233 1.00 50.34 95 THR A CA 1
ATOM 765 C C . THR A 1 95 ? 2.907 43.325 -20.166 1.00 50.34 95 THR A C 1
ATOM 767 O O . THR A 1 95 ? 2.619 44.444 -20.561 1.00 50.34 95 THR A O 1
ATOM 770 N N . GLN A 1 96 ? 4.087 43.067 -19.605 1.00 48.97 96 GLN A N 1
ATOM 771 C CA . GLN A 1 96 ? 5.263 43.927 -19.772 1.00 48.97 96 GLN A CA 1
ATOM 772 C C . GLN A 1 96 ? 6.432 43.049 -20.211 1.00 48.97 96 GLN A C 1
ATOM 774 O O . GLN A 1 96 ? 7.349 42.730 -19.464 1.00 48.97 96 GLN A O 1
ATOM 779 N N . GLN A 1 97 ? 6.346 42.596 -21.455 1.00 53.00 97 GLN A N 1
ATOM 780 C CA . GLN A 1 97 ? 7.512 42.301 -22.270 1.00 53.00 97 GLN A CA 1
ATOM 781 C C . GLN A 1 97 ? 7.270 43.012 -23.597 1.00 53.00 97 GLN A C 1
ATOM 783 O O . GLN A 1 97 ? 6.254 42.753 -24.236 1.00 53.00 97 GLN A O 1
ATOM 788 N N . LYS A 1 98 ? 8.220 43.877 -23.976 1.00 50.22 98 LYS A N 1
ATOM 789 C CA . LYS A 1 98 ? 8.217 44.814 -25.117 1.00 50.22 98 LYS A CA 1
ATOM 790 C C . LYS A 1 98 ? 7.546 46.165 -24.859 1.00 50.22 98 LYS A C 1
ATOM 792 O O . LYS A 1 98 ? 6.481 46.415 -25.388 1.00 50.22 98 LYS A O 1
ATOM 797 N N . GLU A 1 99 ? 8.221 47.035 -24.111 1.00 49.38 99 GLU A N 1
ATOM 798 C CA . GLU A 1 99 ? 8.305 48.484 -24.392 1.00 49.38 99 GLU A CA 1
ATOM 799 C C . GLU A 1 99 ? 9.225 49.140 -23.350 1.00 49.38 99 GLU A C 1
ATOM 801 O O . GLU A 1 99 ? 8.811 49.847 -22.440 1.00 49.38 99 GLU A O 1
ATOM 806 N N . THR A 1 100 ? 10.521 48.829 -23.404 1.00 50.25 100 THR A N 1
ATOM 807 C CA . THR A 1 100 ? 11.525 49.532 -22.575 1.00 50.25 100 THR A CA 1
ATOM 808 C C . THR A 1 100 ? 12.872 49.618 -23.291 1.00 50.25 100 THR A C 1
ATOM 810 O O . THR A 1 100 ? 13.928 49.517 -22.683 1.00 50.25 100 THR A O 1
ATOM 813 N N . ALA A 1 101 ? 12.834 49.776 -24.617 1.00 53.06 101 ALA A N 1
ATOM 814 C CA . ALA A 1 101 ? 14.026 49.946 -25.451 1.00 53.06 101 ALA A CA 1
ATOM 815 C C . ALA A 1 101 ? 13.901 51.103 -26.462 1.00 53.06 101 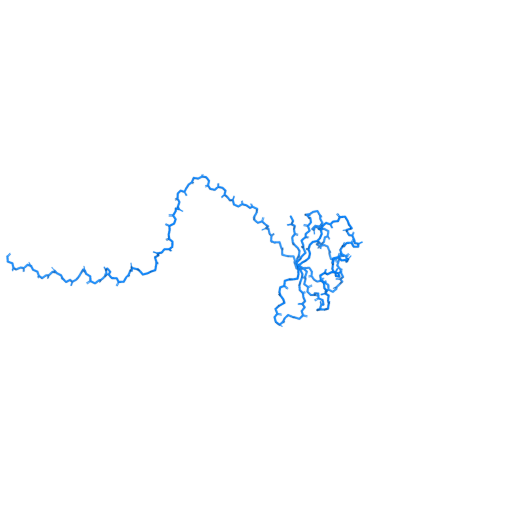ALA A C 1
ATOM 817 O O . ALA A 1 101 ? 14.695 51.186 -27.392 1.00 53.06 101 ALA A O 1
ATOM 818 N N . LEU A 1 102 ? 12.919 52.001 -26.297 1.00 51.75 102 LEU A N 1
ATOM 819 C CA . LEU A 1 102 ? 12.689 53.118 -27.229 1.00 51.75 102 LEU A CA 1
ATOM 820 C C . LEU A 1 102 ? 12.582 54.508 -26.580 1.00 51.75 102 LEU A C 1
ATOM 822 O O . LEU A 1 102 ? 12.482 55.495 -27.298 1.00 51.75 102 LEU A O 1
ATOM 826 N N . SER A 1 103 ? 12.702 54.627 -25.252 1.00 52.97 103 SER A N 1
ATOM 827 C CA . SER A 1 103 ? 12.677 55.932 -24.555 1.00 52.97 103 SER A CA 1
ATOM 828 C C . SER A 1 103 ? 14.048 56.433 -24.092 1.00 52.97 103 SER A C 1
ATOM 830 O O . SER A 1 103 ? 14.118 57.378 -23.318 1.00 52.97 103 SER A O 1
ATOM 832 N N . GLN A 1 104 ? 15.147 55.839 -24.568 1.00 54.12 104 GLN A N 1
ATOM 833 C CA . GLN A 1 104 ? 16.510 56.315 -24.271 1.00 54.12 104 GLN A CA 1
ATOM 834 C C . GLN A 1 104 ? 17.252 56.879 -25.496 1.00 54.12 104 GLN A C 1
ATOM 836 O O . GLN A 1 104 ? 18.442 57.158 -25.414 1.00 54.12 104 GLN A O 1
ATOM 841 N N . PHE A 1 105 ? 16.554 57.109 -26.615 1.00 52.62 105 PHE A N 1
ATOM 842 C CA . PHE A 1 105 ? 17.134 57.714 -27.826 1.00 52.62 105 PHE A CA 1
ATOM 843 C C . PHE A 1 105 ? 16.556 59.088 -28.208 1.00 52.62 105 PHE A C 1
ATOM 845 O O . PHE A 1 105 ? 17.057 59.706 -29.140 1.00 52.62 105 PHE A O 1
ATOM 852 N N . ILE A 1 106 ? 15.565 59.619 -27.481 1.00 54.97 106 ILE A N 1
ATOM 853 C CA . ILE A 1 106 ? 14.938 60.925 -27.785 1.00 54.97 106 ILE A CA 1
ATOM 854 C C . ILE A 1 106 ? 15.128 61.900 -26.615 1.00 54.97 106 ILE A C 1
ATOM 856 O O . ILE A 1 106 ? 14.203 62.553 -26.144 1.00 54.97 106 ILE A O 1
ATOM 860 N N . THR A 1 107 ? 16.339 61.964 -26.067 1.00 52.88 107 THR A N 1
ATOM 861 C CA . THR A 1 107 ? 16.713 63.025 -25.109 1.00 52.88 107 THR A CA 1
ATOM 862 C C . THR A 1 107 ? 18.177 63.419 -25.276 1.00 52.88 107 THR A C 1
ATOM 864 O O . THR A 1 107 ? 18.893 63.647 -24.307 1.00 52.88 107 THR A O 1
ATOM 867 N N . LYS A 1 108 ? 18.658 63.443 -26.528 1.00 53.25 108 LYS A N 1
ATOM 868 C CA . LYS A 1 108 ? 20.006 63.943 -26.836 1.00 53.25 108 LYS A CA 1
ATOM 869 C C . LYS A 1 108 ? 20.169 64.587 -28.215 1.00 53.25 108 LYS A C 1
ATOM 871 O O . LYS A 1 108 ? 21.266 64.585 -28.767 1.00 53.25 108 LYS A O 1
ATOM 876 N N . THR A 1 109 ? 19.101 65.131 -28.803 1.00 56.16 109 THR A N 1
ATOM 877 C CA . THR A 1 109 ? 19.216 65.811 -30.107 1.00 56.16 109 THR A CA 1
ATOM 878 C C . THR A 1 109 ? 18.198 66.933 -30.282 1.00 56.16 109 THR A C 1
ATOM 880 O O . THR A 1 109 ? 17.403 66.891 -31.210 1.00 56.16 109 THR A O 1
ATOM 883 N N . GLN A 1 110 ? 18.210 67.931 -29.389 1.00 48.72 110 GLN A N 1
ATOM 884 C CA . GLN A 1 110 ? 17.720 69.282 -29.719 1.00 48.72 110 GLN A CA 1
ATOM 885 C C . GLN A 1 110 ? 18.200 70.384 -28.747 1.00 48.72 110 GLN A C 1
ATOM 887 O O . GLN A 1 110 ? 17.561 71.419 -28.620 1.00 48.72 110 GLN A O 1
ATOM 892 N N . GLU A 1 111 ? 19.391 70.235 -28.151 1.00 54.94 111 GLU A N 1
ATOM 893 C CA . GLU A 1 111 ? 20.242 71.383 -27.766 1.00 54.94 111 GLU A CA 1
ATOM 894 C C . GLU A 1 111 ? 20.961 71.935 -29.014 1.00 54.94 111 GLU A C 1
ATOM 896 O O . GLU A 1 111 ? 22.184 71.983 -29.102 1.00 54.94 111 GLU A O 1
ATOM 901 N N . ALA A 1 112 ? 20.186 72.277 -30.043 1.00 56.38 112 ALA A N 1
ATOM 902 C CA . ALA A 1 112 ? 20.679 72.934 -31.249 1.00 56.38 112 ALA A CA 1
ATOM 903 C C . ALA A 1 112 ? 19.550 73.747 -31.892 1.00 56.38 112 ALA A C 1
ATOM 905 O O . ALA A 1 112 ? 19.140 73.474 -33.015 1.00 56.38 112 ALA A O 1
ATOM 906 N N . SER A 1 113 ? 19.001 74.707 -31.146 1.00 49.94 113 SER A N 1
ATOM 907 C CA . SER A 1 113 ? 18.342 75.874 -31.743 1.00 49.94 113 SER A CA 1
ATOM 908 C C . SER A 1 113 ? 18.265 77.061 -30.770 1.00 49.94 113 SER A C 1
ATOM 910 O O . SER A 1 113 ? 17.288 77.801 -30.773 1.00 49.94 113 SER A O 1
ATOM 912 N N . GLU A 1 114 ? 19.307 77.282 -29.961 1.00 52.75 114 GLU A N 1
ATOM 913 C CA . GLU A 1 114 ? 19.701 78.654 -29.618 1.00 52.75 114 GLU A CA 1
ATOM 914 C C . GLU A 1 114 ? 20.417 79.232 -30.847 1.00 52.75 114 GLU A C 1
ATOM 916 O O . GLU A 1 114 ? 21.625 79.072 -30.992 1.00 52.75 114 GLU A O 1
ATOM 921 N N . ALA A 1 115 ? 19.649 79.800 -31.781 1.00 51.06 115 ALA A N 1
ATOM 922 C CA . ALA A 1 115 ? 20.113 80.751 -32.797 1.00 51.06 115 ALA A CA 1
ATOM 923 C C . ALA A 1 115 ? 18.922 81.251 -33.638 1.00 51.06 115 ALA A C 1
ATOM 925 O O . ALA A 1 115 ? 18.831 80.935 -34.825 1.00 51.06 115 ALA A O 1
ATOM 926 N N . ASN A 1 116 ? 17.997 81.993 -33.017 1.00 41.16 116 ASN A N 1
ATOM 927 C CA . ASN A 1 116 ? 17.524 83.281 -33.546 1.00 41.16 116 ASN A CA 1
ATOM 928 C C . ASN A 1 116 ? 16.758 84.059 -32.471 1.00 41.16 116 ASN A C 1
ATOM 930 O O . ASN A 1 116 ? 15.759 83.504 -31.963 1.00 41.16 116 ASN A O 1
#

Foldseek 3Di:
DFKWKKKQAAPPDDQVNVVVLVCVVVVPWDKDKDWDDDDPPDPITMIIIDTDPVCVVVVVDPVSDDPSIDTDDDPPPPPPDDDPPPDDDDDDDPDPDDDDPPVPPPPPPDPPPPDD

Organism: NCBI:txid2755281

Secondary structure (DSSP, 8-state):
-EEEEEEEE-TT--HHHHHHHHHHH-TTS--EEE-PPPPTT-SSEEEEEEE-HHHHHHHTSGGGS-TT-EEE--------------S---------SS-SSSSSSSSSS-------